Protein AF-A0A937SJT3-F1 (afdb_monomer_lite)

Radius of gyration: 29.85 Å; chains: 1; bounding box: 58×47×77 Å

pLDDT: mean 70.77, std 23.29, range [28.06, 95.5]

Foldseek 3Di:
DDDDDDDDDDDDDDDDDDDDDDDDDDDDDDDDVVVVVVVVVPDDQDPLVVADADEPEEFQWEQEPVRFIAHPNHTDPDVVVSVVQVSQWDQDPVRFIWRGDNHYTYTYHYPDDD

Structure (mmCIF, N/CA/C/O backbone):
data_AF-A0A937SJT3-F1
#
_entry.id   AF-A0A937SJT3-F1
#
loop_
_atom_site.group_PDB
_atom_site.id
_atom_site.type_symbol
_atom_site.label_atom_id
_atom_site.label_alt_id
_atom_site.label_comp_id
_atom_site.label_asym_id
_atom_site.label_entity_id
_atom_site.label_seq_id
_atom_site.pdbx_PDB_ins_code
_atom_site.Cartn_x
_atom_site.Cartn_y
_atom_site.Cartn_z
_atom_site.occupancy
_atom_site.B_iso_or_equiv
_atom_site.auth_seq_id
_atom_site.auth_comp_id
_atom_site.auth_asym_id
_atom_site.auth_atom_id
_atom_site.pdbx_PDB_model_num
ATOM 1 N N . MET A 1 1 ? -39.868 -31.913 -38.202 1.00 31.61 1 MET A N 1
ATOM 2 C CA . MET A 1 1 ? -39.825 -32.931 -39.278 1.00 31.61 1 MET A CA 1
ATOM 3 C C . MET A 1 1 ? -39.314 -32.218 -40.525 1.00 31.61 1 MET A C 1
ATOM 5 O O . MET A 1 1 ? -39.806 -31.135 -40.764 1.00 31.61 1 MET A O 1
ATOM 9 N N . LEU A 1 2 ? -38.369 -32.660 -41.347 1.00 37.50 2 LEU A N 1
ATOM 10 C CA . LEU A 1 2 ? -37.522 -33.840 -41.409 1.00 37.50 2 LEU A CA 1
ATOM 11 C C . LEU A 1 2 ? -36.620 -33.634 -42.660 1.00 37.50 2 LEU A C 1
ATOM 13 O O . LEU A 1 2 ? -37.109 -33.159 -43.677 1.00 37.50 2 LEU A O 1
ATOM 17 N N . PHE A 1 3 ? -35.357 -34.050 -42.564 1.00 28.06 3 PHE A N 1
ATOM 18 C CA . PHE A 1 3 ? -34.427 -34.446 -43.638 1.00 28.06 3 PHE A CA 1
ATOM 19 C C . PHE A 1 3 ? -33.655 -33.449 -44.530 1.00 28.06 3 PHE A C 1
ATOM 21 O O . PHE A 1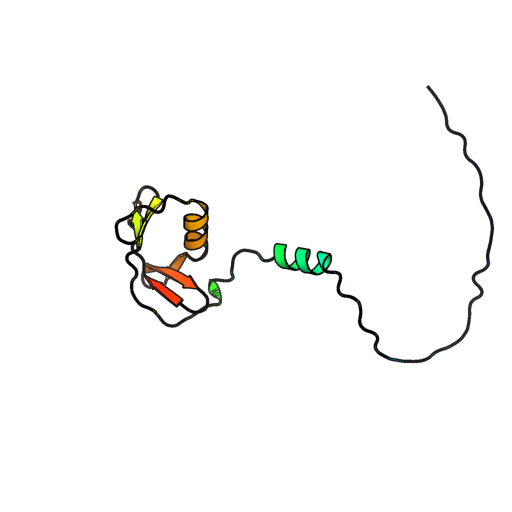 3 ? -34.123 -32.430 -45.018 1.00 28.06 3 PHE A O 1
ATOM 28 N N . GLN A 1 4 ? -32.398 -33.875 -44.709 1.00 39.00 4 GLN A N 1
ATOM 29 C CA . GLN A 1 4 ? -31.257 -33.349 -45.451 1.00 39.00 4 GLN A CA 1
ATOM 30 C C . GLN A 1 4 ? -31.407 -33.468 -46.974 1.00 39.00 4 GLN A C 1
ATOM 32 O O . GLN A 1 4 ? -32.026 -34.414 -47.453 1.00 39.00 4 GLN A O 1
ATOM 37 N N . ILE A 1 5 ? -30.655 -32.645 -47.719 1.00 41.03 5 ILE A N 1
ATOM 38 C CA . ILE A 1 5 ? -30.156 -32.997 -49.058 1.00 41.03 5 ILE A CA 1
ATOM 39 C C . ILE A 1 5 ? -28.660 -32.655 -49.145 1.00 41.03 5 ILE A C 1
ATOM 41 O O . ILE A 1 5 ? -28.241 -31.520 -48.930 1.00 41.03 5 ILE A O 1
ATOM 45 N N . ARG A 1 6 ? -27.860 -33.683 -49.448 1.00 36.09 6 ARG A N 1
ATOM 46 C CA . ARG A 1 6 ? -26.453 -33.615 -49.862 1.00 36.09 6 ARG A CA 1
ATOM 47 C C . ARG A 1 6 ? -26.371 -33.310 -51.359 1.00 36.09 6 ARG A C 1
ATOM 49 O O . ARG A 1 6 ? -27.177 -33.846 -52.111 1.00 36.09 6 ARG A O 1
ATOM 56 N N . SER A 1 7 ? -25.324 -32.592 -51.775 1.00 30.23 7 SER A N 1
ATOM 57 C CA . SER A 1 7 ? -24.434 -32.905 -52.917 1.00 30.23 7 SER A CA 1
ATOM 58 C C . SER A 1 7 ? -23.946 -31.619 -53.591 1.00 30.23 7 SER A C 1
ATOM 60 O O . SER A 1 7 ? -24.760 -30.852 -54.090 1.00 30.23 7 SER A O 1
ATOM 62 N N . ARG A 1 8 ? -22.626 -31.398 -53.641 1.00 35.12 8 ARG A N 1
ATOM 63 C CA . ARG A 1 8 ? -21.857 -31.481 -54.896 1.00 35.12 8 ARG A CA 1
ATOM 64 C C . ARG A 1 8 ? -20.377 -31.190 -54.639 1.00 35.12 8 ARG A C 1
ATOM 66 O O . ARG A 1 8 ? -19.985 -30.106 -54.227 1.00 35.12 8 ARG A O 1
ATOM 73 N N . VAL A 1 9 ? -19.590 -32.223 -54.906 1.00 33.09 9 VAL A N 1
ATOM 74 C CA . VAL A 1 9 ? -18.143 -32.226 -55.116 1.00 33.09 9 VAL A CA 1
ATOM 75 C C . VAL A 1 9 ? -17.806 -31.375 -56.347 1.00 33.09 9 VAL A C 1
ATOM 77 O O . VAL A 1 9 ? -18.459 -31.522 -57.381 1.00 33.09 9 VAL A O 1
ATOM 80 N N . ILE A 1 10 ? -16.765 -30.547 -56.248 1.00 34.12 10 ILE A N 1
ATOM 81 C CA . ILE A 1 10 ? -15.998 -30.041 -57.392 1.00 34.12 10 ILE A CA 1
ATOM 82 C C . ILE A 1 10 ? -14.546 -30.506 -57.195 1.00 34.12 10 ILE A C 1
ATOM 84 O O . ILE A 1 10 ? -13.806 -29.967 -56.378 1.00 34.12 10 ILE A O 1
ATOM 88 N N . SER A 1 11 ? -14.220 -31.590 -57.905 1.00 30.02 11 SER A N 1
ATOM 89 C CA . SER A 1 11 ? -12.934 -31.923 -58.540 1.00 30.02 11 SER A CA 1
ATOM 90 C C . SER A 1 11 ? -12.234 -30.679 -59.104 1.00 30.02 11 SER A C 1
ATOM 92 O O . SER A 1 11 ? -12.913 -29.784 -59.583 1.00 30.02 11 SER A O 1
ATOM 94 N N . ASP A 1 12 ? -10.923 -30.532 -59.222 1.00 35.44 12 ASP A N 1
ATOM 95 C CA . ASP A 1 12 ? -9.736 -31.371 -59.052 1.00 35.44 12 ASP A CA 1
ATOM 96 C C . ASP A 1 12 ? -8.594 -30.416 -59.455 1.00 35.44 12 ASP A C 1
ATOM 98 O O . ASP A 1 12 ? -8.741 -29.711 -60.456 1.00 35.44 12 ASP A O 1
ATOM 102 N N . ASN A 1 13 ? -7.505 -30.315 -58.693 1.00 29.88 13 ASN A N 1
ATOM 103 C CA . ASN A 1 13 ? -6.241 -29.887 -59.294 1.00 29.88 13 ASN A CA 1
ATOM 104 C C . ASN A 1 13 ? -5.053 -30.355 -58.447 1.00 29.88 13 ASN A C 1
ATOM 106 O O . ASN A 1 13 ? -4.540 -29.641 -57.588 1.00 29.88 13 ASN A O 1
ATOM 110 N N . ARG A 1 14 ? -4.693 -31.623 -58.674 1.00 36.66 14 ARG A N 1
ATOM 111 C CA . ARG A 1 14 ? -3.323 -32.090 -58.941 1.00 36.66 14 ARG A CA 1
ATOM 112 C C . ARG A 1 14 ? -2.204 -31.305 -58.227 1.00 36.66 14 ARG A C 1
ATOM 114 O O . ARG A 1 14 ? -1.717 -30.292 -58.719 1.00 36.66 14 ARG A O 1
ATOM 121 N N . VAL A 1 15 ? -1.761 -31.837 -57.087 1.00 38.19 15 VAL A N 1
ATOM 122 C CA . VAL A 1 15 ? -0.468 -31.495 -56.479 1.00 38.19 15 VAL A CA 1
ATOM 123 C C . VAL A 1 15 ? 0.592 -32.349 -57.167 1.00 38.19 15 VAL A C 1
ATOM 125 O O . VAL A 1 15 ? 0.790 -33.505 -56.795 1.00 38.19 15 VAL A O 1
ATOM 128 N N . ASP A 1 16 ? 1.238 -31.787 -58.186 1.00 39.00 16 ASP A N 1
ATOM 129 C CA . ASP A 1 16 ? 2.501 -32.323 -58.677 1.00 39.00 16 ASP A CA 1
ATOM 130 C C . ASP A 1 16 ? 3.621 -31.892 -57.732 1.00 39.00 16 ASP A C 1
ATOM 132 O O . ASP A 1 16 ? 3.762 -30.737 -57.325 1.00 39.00 16 ASP A O 1
ATOM 136 N N . LYS A 1 17 ? 4.354 -32.915 -57.327 1.00 40.31 17 LYS A N 1
ATOM 137 C CA . LYS A 1 17 ? 5.488 -32.901 -56.428 1.00 40.31 17 LYS A CA 1
ATOM 138 C C . LYS A 1 17 ? 6.748 -32.568 -57.234 1.00 40.31 17 LYS A C 1
ATOM 140 O O . LYS A 1 17 ? 6.795 -32.801 -58.436 1.00 40.31 17 LYS A O 1
ATOM 145 N N . ASP A 1 18 ? 7.767 -32.145 -56.494 1.00 33.78 18 ASP A N 1
ATOM 146 C CA . ASP A 1 18 ? 9.182 -32.063 -56.871 1.00 33.78 18 ASP A CA 1
ATOM 147 C C . ASP A 1 18 ? 9.639 -30.718 -57.474 1.00 33.78 18 ASP A C 1
ATOM 149 O O . ASP A 1 18 ? 9.307 -30.361 -58.598 1.00 33.78 18 ASP A O 1
ATOM 153 N N . ILE A 1 19 ? 10.481 -29.986 -56.728 1.00 37.28 19 ILE A N 1
ATOM 154 C CA . ILE A 1 19 ? 11.929 -29.828 -56.996 1.00 37.28 19 ILE A CA 1
ATOM 155 C C . ILE A 1 19 ? 12.539 -28.776 -56.035 1.00 37.28 19 ILE A C 1
ATOM 157 O O . ILE A 1 19 ? 12.052 -27.659 -55.926 1.00 37.28 19 ILE A O 1
ATOM 161 N N . ALA A 1 20 ? 13.620 -29.205 -55.369 1.00 33.72 20 ALA A N 1
ATOM 162 C CA . ALA A 1 20 ? 14.791 -28.477 -54.847 1.00 33.72 20 ALA A CA 1
ATOM 163 C C . ALA A 1 20 ? 14.643 -27.219 -53.954 1.00 33.72 20 ALA A C 1
ATOM 165 O O . ALA A 1 20 ? 14.208 -26.165 -54.388 1.00 33.72 20 ALA A O 1
ATOM 166 N N . GLY A 1 21 ? 15.163 -27.343 -52.724 1.00 29.73 21 GLY A N 1
ATOM 167 C CA . GLY A 1 21 ? 16.410 -26.689 -52.285 1.00 29.73 21 GLY A CA 1
ATOM 168 C C . GLY A 1 21 ? 16.539 -25.156 -52.276 1.00 29.73 21 GLY A C 1
ATOM 169 O O . GLY A 1 21 ? 16.404 -24.504 -53.302 1.00 29.73 21 GLY A O 1
ATOM 170 N N . GLU A 1 22 ? 17.009 -24.669 -51.120 1.00 29.92 22 GLU A N 1
ATOM 171 C CA . GLU A 1 22 ? 17.968 -23.560 -50.921 1.00 29.92 22 GLU A CA 1
ATOM 172 C C . GLU A 1 22 ? 17.468 -22.317 -50.145 1.00 29.92 22 GLU A C 1
ATOM 174 O O . GLU A 1 22 ? 16.647 -21.530 -50.596 1.00 29.92 22 GLU A O 1
ATOM 179 N N . ALA A 1 23 ? 18.030 -22.212 -48.936 1.00 33.72 23 ALA A N 1
ATOM 180 C CA . ALA A 1 23 ? 18.511 -21.053 -48.178 1.00 33.72 23 ALA A CA 1
ATOM 181 C C . ALA A 1 23 ? 17.813 -19.667 -48.193 1.00 33.72 23 ALA A C 1
ATOM 183 O O . ALA A 1 23 ? 17.704 -18.984 -49.201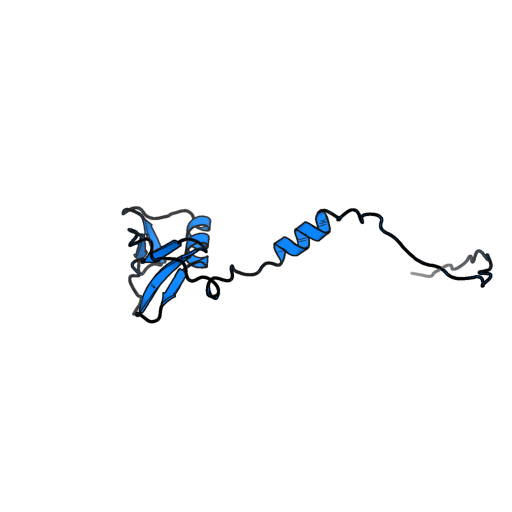 1.00 33.72 23 ALA A O 1
ATOM 184 N N . ALA A 1 24 ? 17.636 -19.198 -46.950 1.00 35.41 24 ALA A N 1
ATOM 185 C CA . ALA A 1 24 ? 18.007 -17.878 -46.425 1.00 35.41 24 ALA A CA 1
ATOM 186 C C . ALA A 1 24 ? 17.094 -16.645 -46.613 1.00 35.41 24 ALA A C 1
ATOM 188 O O . ALA A 1 24 ? 16.720 -16.231 -47.701 1.00 35.41 24 ALA A O 1
ATOM 189 N N . ASP A 1 25 ? 16.948 -15.987 -45.460 1.00 34.53 25 ASP A N 1
ATOM 190 C CA . ASP A 1 25 ? 17.005 -14.542 -45.236 1.00 34.53 25 ASP A CA 1
ATOM 191 C C . ASP A 1 25 ? 15.696 -13.753 -45.021 1.00 34.53 25 ASP A C 1
ATOM 193 O O . ASP A 1 25 ? 14.637 -13.955 -45.605 1.00 34.53 25 ASP A O 1
ATOM 197 N N . SER A 1 26 ? 15.852 -12.881 -44.036 1.00 46.72 26 SER A N 1
ATOM 198 C CA . SER A 1 26 ? 14.999 -11.948 -43.329 1.00 46.72 26 SER A CA 1
ATOM 199 C C . SER A 1 26 ? 13.943 -11.169 -44.128 1.00 46.72 26 SER A C 1
ATOM 201 O O . SER A 1 26 ? 14.221 -10.439 -45.072 1.00 46.72 26 SER A O 1
ATOM 203 N N . ALA A 1 27 ? 12.713 -11.185 -43.602 1.00 40.38 27 ALA A N 1
ATOM 204 C CA . ALA A 1 27 ? 11.741 -10.109 -43.784 1.00 40.38 27 ALA A CA 1
ATOM 205 C C . ALA A 1 27 ? 10.839 -10.021 -42.541 1.00 40.38 27 ALA A C 1
ATOM 207 O O . ALA A 1 27 ? 10.243 -11.010 -42.106 1.00 40.38 27 ALA A O 1
ATOM 208 N N . GLY A 1 28 ? 10.798 -8.838 -41.924 1.00 45.22 28 GLY A N 1
ATOM 209 C CA . GLY A 1 28 ? 10.139 -8.570 -40.648 1.00 45.22 28 GLY A CA 1
ATOM 210 C C . GLY A 1 28 ? 8.668 -8.988 -40.620 1.00 45.22 28 GLY A C 1
ATOM 211 O O . GLY A 1 28 ? 7.841 -8.479 -41.374 1.00 45.22 28 GLY A O 1
ATOM 212 N N . ARG A 1 29 ? 8.329 -9.890 -39.694 1.00 59.69 29 ARG A N 1
ATOM 213 C CA . ARG A 1 29 ? 6.938 -10.195 -39.347 1.00 59.69 29 ARG A CA 1
ATOM 214 C C . ARG A 1 29 ? 6.315 -8.947 -38.726 1.00 59.69 29 ARG A C 1
ATOM 216 O O . ARG A 1 29 ? 6.797 -8.474 -37.699 1.00 59.69 29 ARG A O 1
ATOM 223 N N . ALA A 1 30 ? 5.230 -8.451 -39.317 1.00 59.62 30 ALA A N 1
ATOM 224 C CA . ALA A 1 30 ? 4.354 -7.501 -38.647 1.00 59.62 30 ALA A CA 1
ATOM 225 C C . ALA A 1 30 ? 3.904 -8.127 -37.320 1.00 59.62 30 ALA A C 1
ATOM 227 O O . ALA A 1 30 ? 3.254 -9.175 -37.301 1.00 59.62 30 ALA A O 1
ATOM 228 N N . VAL A 1 31 ? 4.322 -7.528 -36.208 1.00 69.81 31 VAL A N 1
ATOM 229 C CA . VAL A 1 31 ? 3.848 -7.920 -34.884 1.00 69.81 31 VAL A CA 1
ATOM 230 C C . VAL A 1 31 ? 2.389 -7.498 -34.777 1.00 69.81 31 VAL A C 1
ATOM 232 O O . VAL A 1 31 ? 2.081 -6.314 -34.879 1.00 69.81 31 VAL A O 1
ATOM 235 N N . ASP A 1 32 ? 1.484 -8.463 -34.621 1.00 80.94 32 ASP A N 1
ATOM 236 C CA . ASP A 1 32 ? 0.070 -8.180 -34.389 1.00 80.94 32 ASP A CA 1
ATOM 237 C C . ASP A 1 32 ? -0.082 -7.472 -33.026 1.00 80.94 32 ASP A C 1
ATOM 239 O O . ASP A 1 32 ? 0.228 -8.068 -31.983 1.00 80.94 32 ASP A O 1
ATOM 243 N N . PRO A 1 33 ? -0.553 -6.208 -32.996 1.00 71.81 33 PRO A N 1
ATOM 244 C CA . PRO A 1 33 ? -0.721 -5.459 -31.754 1.00 71.81 33 PRO A CA 1
ATOM 245 C C . PRO A 1 33 ? -1.674 -6.138 -30.760 1.00 71.81 33 PRO A C 1
ATOM 247 O O . PRO A 1 33 ? -1.520 -5.975 -29.547 1.00 71.81 33 PRO A O 1
ATOM 250 N N . PHE A 1 34 ? -2.641 -6.928 -31.241 1.00 74.94 34 PHE A N 1
ATOM 251 C CA . PHE A 1 34 ? -3.589 -7.637 -30.380 1.00 74.94 34 PHE A CA 1
ATOM 252 C C . PHE A 1 34 ? -2.961 -8.844 -29.671 1.00 74.94 34 PHE A C 1
ATOM 254 O O . PHE A 1 34 ? -3.316 -9.134 -28.524 1.00 74.94 34 PHE A O 1
ATOM 261 N N . GLU A 1 35 ? -1.987 -9.505 -30.295 1.00 76.25 35 GLU A N 1
ATOM 262 C CA . GLU A 1 35 ? -1.176 -10.563 -29.672 1.00 76.25 35 GLU A CA 1
ATOM 263 C C . GLU A 1 35 ? -0.337 -9.991 -28.518 1.00 76.25 35 GLU A C 1
ATOM 265 O O . GLU A 1 35 ? -0.326 -10.520 -27.401 1.00 76.25 35 GLU A O 1
ATOM 270 N N . LEU A 1 36 ? 0.270 -8.821 -28.742 1.00 73.44 36 LEU A N 1
ATOM 271 C CA . LEU A 1 36 ? 1.053 -8.122 -27.724 1.00 73.44 36 LEU A CA 1
ATOM 272 C C . LEU A 1 36 ? 0.201 -7.758 -26.495 1.00 73.44 36 LEU A C 1
ATOM 274 O O . LEU A 1 36 ? 0.621 -7.954 -25.352 1.00 73.44 36 LEU A O 1
ATOM 278 N N . LEU A 1 37 ? -1.028 -7.281 -26.723 1.00 72.44 37 LEU A N 1
ATOM 279 C CA . LEU A 1 37 ? -1.974 -6.932 -25.659 1.00 72.44 37 LEU A CA 1
ATOM 280 C C . LEU A 1 37 ? -2.398 -8.147 -24.822 1.00 72.44 37 LEU A C 1
ATOM 282 O O . LEU A 1 37 ? -2.551 -8.024 -23.602 1.00 72.44 37 LEU A O 1
ATOM 286 N N . ARG A 1 38 ? -2.554 -9.328 -25.435 1.00 69.94 38 ARG A N 1
ATOM 287 C CA . ARG A 1 38 ? -2.857 -10.571 -24.702 1.00 69.94 38 ARG A CA 1
ATOM 288 C C . AR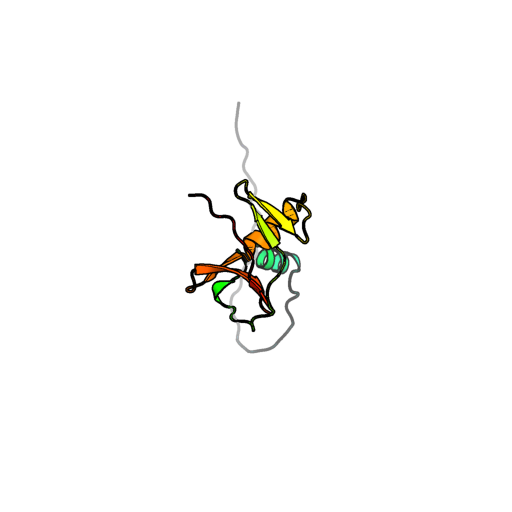G A 1 38 ? -1.718 -10.973 -23.767 1.00 69.94 38 ARG A C 1
ATOM 290 O O . ARG A 1 38 ? -1.994 -11.334 -22.626 1.00 69.94 38 ARG A O 1
ATOM 297 N N . LYS A 1 39 ? -0.462 -10.821 -24.198 1.00 62.00 39 LYS A N 1
ATOM 298 C CA . LYS A 1 39 ? 0.732 -11.085 -23.372 1.00 62.00 39 LYS A CA 1
ATOM 299 C C . LYS A 1 39 ? 0.905 -10.130 -22.188 1.00 62.00 39 LYS A C 1
ATOM 301 O O . LYS A 1 39 ? 1.485 -10.511 -21.174 1.00 62.00 39 LYS A O 1
ATOM 306 N N . ILE A 1 40 ? 0.424 -8.890 -22.293 1.00 64.25 40 ILE A N 1
ATOM 307 C CA . ILE A 1 40 ? 0.477 -7.925 -21.182 1.00 64.25 40 ILE A CA 1
ATOM 308 C C . ILE A 1 40 ? -0.598 -8.248 -20.137 1.00 64.25 40 ILE A C 1
ATOM 310 O O . ILE A 1 40 ? -0.320 -8.198 -18.940 1.00 64.25 40 ILE A O 1
ATOM 314 N N . LYS A 1 41 ? -1.802 -8.649 -20.572 1.00 59.12 41 LYS A N 1
ATOM 315 C CA . LYS A 1 41 ? -2.909 -9.018 -19.670 1.00 59.12 41 LYS A CA 1
ATOM 316 C C . LYS A 1 41 ? -2.658 -10.290 -18.850 1.00 59.12 41 LYS A C 1
ATOM 318 O O . LYS A 1 41 ? -3.358 -10.504 -17.868 1.00 59.12 41 LYS A O 1
ATOM 323 N N . SER A 1 42 ? -1.682 -11.114 -19.230 1.00 53.75 42 SER A N 1
ATOM 324 C CA . SER A 1 42 ? -1.286 -12.324 -18.496 1.00 53.75 42 SER A CA 1
ATOM 325 C C . SER A 1 42 ? -0.180 -12.098 -17.460 1.00 53.75 42 SER A C 1
ATOM 327 O O . SER A 1 42 ? 0.307 -13.067 -16.880 1.00 53.75 42 SER A O 1
ATOM 329 N N . ARG A 1 43 ? 0.251 -10.852 -17.213 1.00 57.78 43 ARG A N 1
ATOM 330 C CA . ARG A 1 43 ? 1.154 -10.567 -16.093 1.00 57.78 43 ARG A CA 1
ATOM 331 C C . ARG A 1 43 ? 0.345 -10.650 -14.800 1.00 57.78 43 ARG A C 1
ATOM 333 O O . ARG A 1 43 ? -0.510 -9.806 -14.551 1.00 57.78 43 ARG A O 1
ATOM 340 N N . GLY A 1 44 ? 0.583 -11.713 -14.033 1.00 63.72 44 GLY A N 1
ATOM 341 C CA . GLY A 1 44 ? 0.074 -11.873 -12.672 1.00 63.72 44 GLY A CA 1
ATOM 342 C C . GLY A 1 44 ? 0.526 -10.735 -11.743 1.00 63.72 44 GLY A C 1
ATOM 343 O O . GLY A 1 44 ? 1.143 -9.772 -12.209 1.00 63.72 44 GLY A O 1
ATOM 344 N N . PRO A 1 45 ? 0.215 -10.815 -10.436 1.00 60.81 45 PRO A N 1
ATOM 345 C CA . PRO A 1 45 ? 0.626 -9.796 -9.471 1.00 60.81 45 PRO A CA 1
ATOM 346 C C . PRO A 1 45 ? 2.119 -9.474 -9.609 1.00 60.81 45 PRO A C 1
ATOM 348 O O . PRO A 1 45 ? 2.921 -10.350 -9.946 1.00 60.81 45 PRO A O 1
ATOM 351 N N . ALA A 1 46 ? 2.467 -8.200 -9.402 1.00 62.91 46 ALA A N 1
ATOM 352 C CA . ALA A 1 46 ? 3.839 -7.728 -9.535 1.00 62.91 46 ALA A CA 1
ATOM 353 C C . ALA A 1 46 ? 4.788 -8.626 -8.716 1.00 62.91 46 ALA A C 1
ATOM 355 O O . ALA A 1 46 ? 4.427 -9.031 -7.608 1.00 62.91 46 ALA A O 1
ATOM 356 N N . PRO A 1 47 ? 5.977 -8.975 -9.239 1.00 71.56 47 PRO A N 1
ATOM 357 C CA . PRO A 1 47 ? 6.886 -9.900 -8.576 1.00 71.56 47 PRO A CA 1
ATOM 358 C C . PRO A 1 47 ? 7.649 -9.188 -7.451 1.00 71.56 47 PRO A C 1
ATOM 360 O O . PRO A 1 47 ? 8.863 -9.024 -7.504 1.00 71.56 47 PRO A O 1
ATOM 363 N N . VAL A 1 48 ? 6.916 -8.762 -6.424 1.00 63.81 48 VAL A N 1
ATOM 364 C CA . VAL A 1 48 ? 7.404 -7.977 -5.279 1.00 63.81 48 VAL A CA 1
ATOM 365 C C . VAL A 1 48 ? 8.525 -8.671 -4.493 1.00 63.81 48 VAL A C 1
ATOM 367 O O . VAL A 1 48 ? 9.305 -8.010 -3.823 1.00 63.81 48 VAL A O 1
ATOM 370 N N . HIS A 1 49 ? 8.652 -9.997 -4.604 1.00 65.25 49 HIS A N 1
ATOM 371 C CA . HIS A 1 49 ? 9.714 -10.794 -3.979 1.00 65.25 49 HIS A CA 1
ATOM 372 C C . HIS A 1 49 ? 11.069 -10.714 -4.706 1.00 65.25 49 HIS A C 1
ATOM 374 O O . HIS A 1 49 ? 12.056 -11.223 -4.188 1.00 65.25 49 HIS A O 1
ATOM 380 N N . LEU A 1 50 ? 11.128 -10.115 -5.902 1.00 70.50 50 LEU A N 1
ATOM 381 C CA . LEU A 1 50 ? 12.365 -9.954 -6.678 1.00 70.50 50 LEU A CA 1
ATOM 382 C C . LEU A 1 50 ? 13.046 -8.595 -6.455 1.00 70.50 50 LEU A C 1
ATOM 384 O O . LEU A 1 50 ? 14.059 -8.318 -7.095 1.00 70.50 50 LEU A O 1
ATOM 388 N N . TRP A 1 51 ? 12.479 -7.725 -5.617 1.00 74.06 51 TRP A N 1
ATOM 389 C CA . TRP A 1 51 ? 12.963 -6.359 -5.422 1.00 74.06 51 TRP A CA 1
ATOM 390 C C . TRP A 1 51 ? 13.559 -6.183 -4.027 1.00 74.06 51 TRP A C 1
ATOM 392 O O . TRP A 1 51 ? 12.916 -6.517 -3.034 1.00 74.06 51 TRP A O 1
ATOM 402 N N . ASP A 1 52 ? 14.767 -5.621 -3.982 1.00 59.97 52 ASP A N 1
ATOM 403 C CA . ASP A 1 52 ? 15.465 -5.211 -2.759 1.00 59.97 52 ASP A CA 1
ATOM 404 C C . ASP A 1 52 ? 16.024 -3.779 -2.927 1.00 59.97 52 ASP A C 1
ATOM 406 O O . ASP A 1 52 ? 17.224 -3.581 -3.133 1.00 59.97 52 ASP A O 1
ATOM 410 N N . PRO A 1 53 ? 15.145 -2.762 -3.008 1.00 71.31 53 PRO A N 1
ATOM 411 C CA . PRO A 1 53 ? 15.542 -1.366 -3.183 1.00 71.31 53 PRO A CA 1
ATOM 412 C C . PRO A 1 53 ? 16.079 -0.755 -1.873 1.00 71.31 53 PRO A C 1
ATOM 414 O O . PRO A 1 53 ? 15.797 -1.263 -0.784 1.00 71.31 53 PRO A O 1
ATOM 417 N N . PRO A 1 54 ? 16.795 0.385 -1.941 1.00 74.25 54 PRO A N 1
ATOM 418 C CA . PRO A 1 54 ? 17.203 1.107 -0.740 1.00 74.25 54 PRO A CA 1
ATOM 419 C C . PRO A 1 54 ? 15.987 1.571 0.082 1.00 74.25 54 PRO A C 1
ATOM 421 O O . PRO A 1 54 ? 14.956 1.975 -0.462 1.00 74.25 54 PRO A O 1
ATOM 424 N N . PHE A 1 55 ? 16.124 1.541 1.411 1.00 70.94 55 PHE A N 1
ATOM 425 C CA . PHE A 1 55 ? 15.123 2.084 2.329 1.00 70.94 55 PHE A CA 1
ATOM 426 C C . PHE A 1 55 ? 15.006 3.601 2.144 1.00 70.94 55 PHE A C 1
ATOM 428 O O . PHE A 1 55 ? 15.984 4.331 2.309 1.00 70.94 55 PHE A O 1
ATOM 435 N N . CYS A 1 56 ? 13.801 4.064 1.812 1.00 71.62 56 CYS A N 1
ATOM 436 C CA . CYS A 1 56 ? 13.523 5.471 1.521 1.00 71.62 56 CYS A CA 1
ATOM 437 C C . CYS A 1 56 ? 12.982 6.250 2.729 1.00 71.62 56 CYS A C 1
ATOM 439 O O . CYS A 1 56 ? 12.802 7.462 2.629 1.00 71.62 56 CYS A O 1
ATOM 441 N N . GLY A 1 57 ? 12.751 5.581 3.863 1.00 79.69 57 GLY A N 1
ATOM 442 C CA . GLY A 1 57 ? 12.251 6.196 5.090 1.00 79.69 57 GLY A CA 1
ATOM 443 C C . GLY A 1 57 ? 10.877 5.689 5.526 1.00 79.69 57 GLY A C 1
ATOM 444 O O . GLY A 1 57 ? 10.342 4.705 5.007 1.00 79.69 57 GLY A O 1
ATOM 445 N N . ASP A 1 58 ? 10.323 6.384 6.514 1.00 80.81 58 ASP A N 1
ATOM 446 C CA . ASP A 1 58 ? 8.983 6.160 7.051 1.00 80.81 58 ASP A CA 1
ATOM 447 C C . ASP A 1 58 ? 7.962 7.049 6.328 1.00 80.81 58 ASP A C 1
ATOM 449 O O . ASP A 1 58 ? 8.236 8.221 6.063 1.00 80.81 58 ASP A O 1
ATOM 453 N N . MET A 1 59 ? 6.772 6.516 6.047 1.00 84.75 59 MET A N 1
ATOM 454 C CA . MET A 1 59 ? 5.635 7.295 5.543 1.00 84.75 59 MET A CA 1
ATOM 455 C C . MET A 1 59 ? 4.521 7.332 6.583 1.00 84.75 59 MET A C 1
ATOM 457 O O . MET A 1 59 ? 4.259 6.330 7.250 1.00 84.75 59 MET A O 1
ATOM 461 N N . ASP A 1 60 ? 3.838 8.476 6.692 1.00 89.75 60 ASP A N 1
ATOM 462 C CA . ASP A 1 60 ? 2.646 8.637 7.532 1.00 89.75 60 ASP A CA 1
ATOM 463 C C . ASP A 1 60 ? 1.443 7.932 6.892 1.00 89.75 60 ASP A C 1
ATOM 465 O O . ASP A 1 60 ? 0.520 8.548 6.356 1.00 89.75 60 ASP A O 1
ATOM 469 N N . MET A 1 61 ? 1.519 6.605 6.881 1.00 92.75 61 MET A N 1
ATOM 470 C CA . MET A 1 61 ? 0.496 5.692 6.406 1.00 92.75 61 MET A CA 1
ATOM 471 C C . MET A 1 61 ? 0.172 4.705 7.522 1.00 92.75 61 MET A C 1
ATOM 473 O O . MET A 1 61 ? 1.057 4.016 8.037 1.00 92.75 61 MET A O 1
ATOM 477 N N . VAL A 1 62 ? -1.112 4.611 7.857 1.00 94.81 62 VAL A N 1
ATOM 478 C CA . VAL A 1 62 ? -1.627 3.705 8.881 1.00 94.81 62 VAL A CA 1
ATOM 479 C C . VAL A 1 62 ? -2.729 2.841 8.289 1.00 94.81 62 VAL A C 1
ATOM 481 O O . VAL A 1 62 ? -3.704 3.356 7.739 1.00 94.81 62 VAL A O 1
ATOM 484 N N . ILE A 1 63 ? -2.604 1.526 8.445 1.00 93.81 63 ILE A N 1
ATOM 485 C CA . ILE A 1 63 ? -3.722 0.600 8.257 1.00 93.81 63 ILE A CA 1
ATOM 486 C C . ILE A 1 63 ? -4.384 0.421 9.622 1.00 93.81 63 ILE A C 1
ATOM 488 O O . ILE A 1 63 ? -3.804 -0.177 10.528 1.00 93.81 63 ILE A O 1
ATOM 492 N N . ALA A 1 64 ? -5.571 1.000 9.792 1.00 93.19 64 ALA A N 1
ATOM 493 C CA . ALA A 1 64 ? -6.357 0.869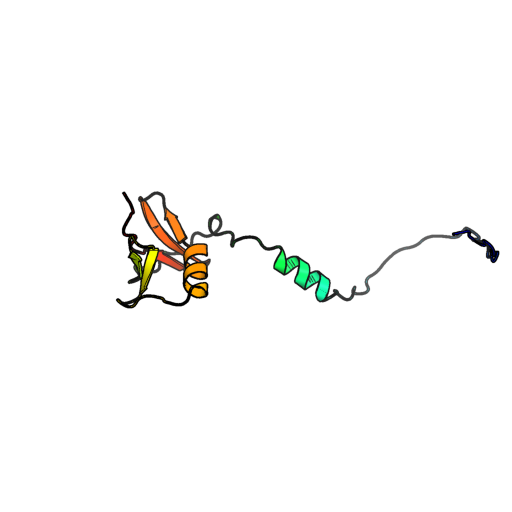 11.011 1.00 93.19 64 ALA A CA 1
ATOM 494 C C . ALA A 1 64 ? -6.977 -0.536 11.127 1.00 93.19 64 ALA A C 1
ATOM 496 O O . ALA A 1 64 ? -7.126 -1.253 10.136 1.00 93.19 64 ALA A O 1
ATOM 497 N N 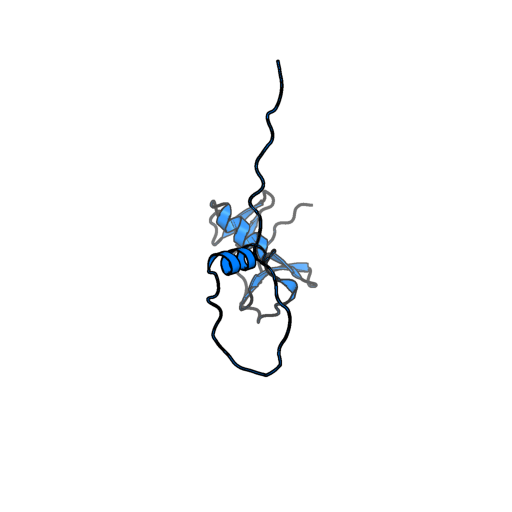. ARG A 1 65 ? -7.392 -0.915 12.342 1.00 90.12 65 ARG A N 1
ATOM 498 C CA . ARG A 1 65 ? -7.969 -2.245 12.639 1.00 90.12 65 ARG A CA 1
ATOM 499 C C . ARG A 1 65 ? -9.222 -2.595 11.839 1.00 90.12 65 ARG A C 1
ATOM 501 O O . ARG A 1 65 ? -9.517 -3.765 11.634 1.00 90.12 65 ARG A O 1
ATOM 508 N N . ASP A 1 66 ? -9.978 -1.590 11.415 1.00 89.69 66 ASP A N 1
ATOM 509 C CA . ASP A 1 66 ? -11.169 -1.747 10.576 1.00 89.69 66 ASP A CA 1
ATOM 510 C C . ASP A 1 66 ? -10.830 -1.921 9.080 1.00 89.69 66 ASP A C 1
ATOM 512 O O . ASP A 1 66 ? -11.728 -2.066 8.251 1.00 89.69 66 ASP A O 1
ATOM 516 N N . GLY A 1 67 ? -9.540 -1.905 8.729 1.00 89.88 67 GLY A N 1
ATOM 517 C CA . GLY A 1 67 ? -9.041 -1.944 7.360 1.00 89.88 67 GLY A CA 1
ATOM 518 C C . GLY A 1 67 ? -9.028 -0.580 6.667 1.00 89.88 67 GLY A C 1
ATOM 519 O O . GLY A 1 67 ? -8.740 -0.521 5.468 1.00 89.88 67 GLY A O 1
ATOM 520 N N . THR A 1 68 ? -9.328 0.518 7.372 1.00 93.06 68 THR A N 1
ATOM 521 C CA . THR A 1 68 ? -9.221 1.872 6.820 1.00 93.06 68 THR A CA 1
ATOM 522 C C . THR A 1 68 ? -7.754 2.248 6.634 1.00 93.06 68 THR A C 1
ATOM 524 O O . THR A 1 68 ? -6.953 2.183 7.563 1.00 93.06 68 THR A O 1
ATOM 527 N N . TRP A 1 69 ? -7.409 2.693 5.427 1.00 94.94 69 TRP A N 1
ATOM 528 C CA . TRP A 1 69 ? -6.094 3.253 5.126 1.00 94.94 69 TRP A CA 1
ATOM 529 C C . TRP A 1 69 ? -6.118 4.755 5.397 1.00 94.94 69 TRP A C 1
ATOM 531 O O . TRP A 1 69 ? -6.962 5.463 4.845 1.00 94.94 69 TRP A O 1
ATOM 541 N N . ILE A 1 70 ? -5.208 5.236 6.235 1.00 95.12 70 ILE A N 1
ATOM 542 C CA . ILE A 1 70 ? -5.059 6.643 6.612 1.00 95.12 70 ILE A CA 1
ATOM 543 C C . ILE A 1 70 ? -3.700 7.117 6.112 1.00 95.12 70 ILE A C 1
ATOM 545 O O . ILE A 1 70 ? -2.699 6.476 6.405 1.00 95.12 70 ILE A O 1
ATOM 549 N N . HIS A 1 71 ? -3.669 8.230 5.384 1.00 94.00 71 HIS A N 1
ATOM 550 C CA . HIS A 1 71 ? -2.444 8.879 4.925 1.00 94.00 71 HIS A CA 1
ATOM 551 C C . HIS A 1 71 ? -2.464 10.347 5.339 1.00 94.00 71 HIS A C 1
ATOM 553 O O . HIS A 1 71 ? -3.457 11.029 5.072 1.00 94.00 71 HIS A O 1
ATOM 559 N N . GLU A 1 72 ? -1.407 10.823 6.002 1.00 92.75 72 GLU A N 1
ATOM 560 C CA . GLU A 1 72 ? -1.308 12.205 6.512 1.00 92.75 72 GLU A CA 1
ATOM 561 C C . GLU A 1 72 ? -2.537 12.609 7.356 1.00 92.75 72 GLU A C 1
ATOM 563 O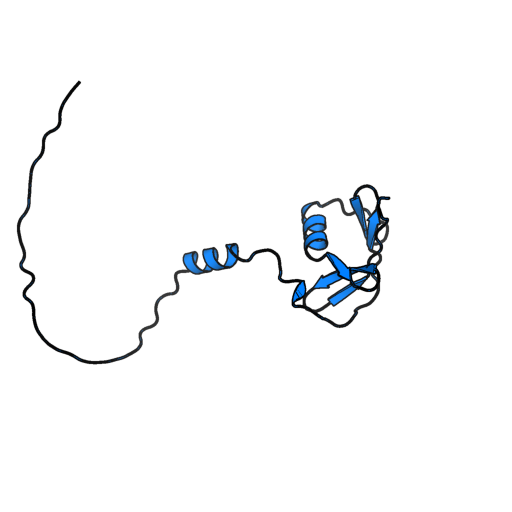 O . GLU A 1 72 ? -3.125 13.685 7.214 1.00 92.75 72 GLU A O 1
ATOM 568 N N . GLY A 1 73 ? -3.009 11.679 8.193 1.00 92.75 73 GLY A N 1
ATOM 569 C CA . GLY A 1 73 ? -4.192 11.859 9.040 1.00 92.75 73 GLY A CA 1
ATOM 570 C C . GLY A 1 73 ? -5.548 11.846 8.316 1.00 92.75 73 GLY A C 1
ATOM 571 O O . GLY A 1 73 ? -6.575 12.056 8.962 1.00 92.75 73 GLY A O 1
ATOM 572 N N . GLN A 1 74 ? -5.600 11.591 7.003 1.00 94.31 74 GLN A N 1
ATOM 573 C CA . GLN A 1 74 ? -6.844 11.542 6.225 1.00 94.31 74 GLN A CA 1
ATOM 574 C C . GLN A 1 74 ? -7.150 10.132 5.696 1.00 94.31 74 GLN A C 1
ATOM 576 O O . GLN A 1 74 ? -6.262 9.458 5.175 1.00 94.31 74 GLN A O 1
ATOM 581 N N . PRO A 1 75 ? -8.414 9.668 5.752 1.00 95.31 75 PRO A N 1
ATOM 582 C CA . PRO A 1 75 ? -8.774 8.353 5.234 1.00 95.31 75 PRO A CA 1
ATOM 583 C C . PRO A 1 75 ? -8.779 8.320 3.696 1.00 95.31 75 PRO A C 1
ATOM 585 O O . PRO A 1 75 ? -9.432 9.133 3.030 1.00 95.31 75 PRO A O 1
ATOM 588 N N . ILE A 1 76 ? -8.132 7.310 3.115 1.00 94.12 76 ILE A N 1
ATOM 589 C CA . ILE A 1 76 ? -8.153 7.032 1.678 1.00 94.12 76 ILE A CA 1
ATOM 590 C C . ILE A 1 76 ? -9.480 6.357 1.317 1.00 94.12 76 ILE A C 1
ATOM 592 O O . ILE A 1 76 ? -9.682 5.161 1.500 1.00 94.12 76 ILE A O 1
ATOM 596 N N . ARG A 1 77 ? -10.399 7.125 0.726 1.00 93.06 77 ARG A N 1
ATOM 597 C CA . ARG A 1 77 ? -11.744 6.643 0.351 1.00 93.06 77 ARG A CA 1
ATOM 598 C C . ARG A 1 77 ? -11.828 5.933 -1.000 1.00 93.06 77 ARG A C 1
ATOM 600 O O . ARG A 1 77 ? -12.901 5.471 -1.373 1.00 93.06 77 ARG A O 1
ATOM 607 N N . ARG A 1 78 ? -10.742 5.895 -1.778 1.00 95.50 78 ARG A N 1
ATOM 608 C CA . ARG A 1 78 ? -10.731 5.355 -3.149 1.00 95.50 78 ARG A CA 1
ATOM 609 C C . ARG A 1 78 ? -10.315 3.881 -3.138 1.00 95.50 78 ARG A C 1
ATOM 611 O O . ARG A 1 78 ? -9.121 3.609 -3.012 1.00 95.50 78 ARG A O 1
ATOM 618 N N . PRO A 1 79 ? -11.231 2.921 -3.376 1.00 91.38 79 PRO A N 1
ATOM 619 C CA . PRO A 1 79 ? -10.901 1.500 -3.248 1.00 91.38 79 PRO A CA 1
ATOM 620 C C . PRO A 1 79 ? -9.828 1.030 -4.236 1.00 91.38 79 PRO A C 1
ATOM 622 O O . PRO A 1 79 ? -9.041 0.149 -3.919 1.00 91.38 79 PRO A O 1
ATOM 625 N N . ALA A 1 80 ? -9.765 1.622 -5.434 1.00 94.06 80 ALA A N 1
ATOM 626 C CA . ALA A 1 80 ? -8.726 1.301 -6.414 1.00 94.06 80 ALA A CA 1
ATOM 627 C C . ALA A 1 80 ? -7.315 1.674 -5.921 1.00 94.06 80 ALA A C 1
ATOM 629 O O . ALA A 1 80 ? -6.363 0.950 -6.189 1.00 94.06 80 ALA A O 1
ATOM 630 N N . MET A 1 81 ? -7.193 2.772 -5.171 1.00 92.25 81 MET A N 1
ATOM 631 C CA . MET A 1 81 ? -5.925 3.230 -4.600 1.00 92.25 81 MET A CA 1
ATOM 632 C C . MET A 1 81 ? -5.503 2.355 -3.418 1.00 92.25 81 MET A C 1
ATOM 634 O O . MET A 1 81 ? -4.356 1.935 -3.350 1.00 92.25 81 MET A O 1
ATOM 638 N N . VAL A 1 82 ? -6.452 1.990 -2.552 1.00 92.69 82 VAL A N 1
ATOM 639 C CA . VAL A 1 82 ? -6.215 1.014 -1.476 1.00 92.69 82 VAL A CA 1
ATOM 640 C C . VAL A 1 82 ? -5.726 -0.320 -2.046 1.00 92.69 82 VAL A C 1
ATOM 642 O O . VAL A 1 82 ? -4.737 -0.868 -1.575 1.00 92.69 82 VAL A O 1
ATOM 645 N N . LYS A 1 83 ? -6.361 -0.819 -3.115 1.00 92.62 83 LYS A N 1
ATOM 646 C CA . LYS A 1 83 ? -5.934 -2.052 -3.798 1.00 92.62 83 LYS A CA 1
ATOM 647 C C . LYS A 1 83 ? -4.524 -1.956 -4.378 1.00 92.62 83 LYS A C 1
ATOM 649 O O . LYS A 1 83 ? -3.797 -2.942 -4.329 1.00 92.62 83 LYS A O 1
ATOM 654 N N . LEU A 1 84 ? -4.147 -0.800 -4.926 1.00 92.75 84 LEU A N 1
ATOM 655 C CA . LEU A 1 84 ? -2.793 -0.571 -5.427 1.00 92.75 84 LEU A CA 1
ATOM 656 C C . LEU A 1 84 ? -1.772 -0.706 -4.294 1.00 92.75 84 LEU A C 1
ATOM 658 O O . LEU A 1 84 ? -0.843 -1.496 -4.421 1.00 92.75 84 LEU A O 1
ATOM 662 N N . PHE A 1 85 ? -1.963 0.001 -3.181 1.00 92.62 85 PHE A N 1
ATOM 663 C CA . PHE A 1 85 ? -1.018 -0.074 -2.066 1.00 92.62 85 PHE A CA 1
ATOM 664 C C . PHE A 1 85 ? -0.996 -1.455 -1.407 1.00 92.62 85 PHE A C 1
ATOM 666 O O . PHE A 1 85 ? 0.075 -1.987 -1.138 1.00 92.62 85 PHE A O 1
ATOM 673 N N . ALA A 1 86 ? -2.154 -2.098 -1.252 1.00 92.56 86 ALA A N 1
ATOM 674 C CA . ALA A 1 86 ? -2.225 -3.471 -0.762 1.00 92.56 86 ALA A CA 1
ATOM 675 C C . ALA A 1 86 ? -1.465 -4.463 -1.664 1.00 92.56 86 ALA A C 1
ATOM 677 O O . ALA A 1 86 ? -0.914 -5.438 -1.166 1.00 92.56 86 ALA A O 1
ATOM 678 N N . SER A 1 87 ? -1.396 -4.217 -2.980 1.00 94.19 87 SER A N 1
ATOM 679 C CA . SER A 1 87 ? -0.674 -5.098 -3.913 1.00 94.19 87 SER A CA 1
ATOM 680 C C . SER A 1 87 ? 0.849 -5.071 -3.756 1.00 94.19 87 SER A C 1
ATOM 682 O O . SER A 1 87 ? 1.522 -5.966 -4.262 1.00 94.19 87 SER A O 1
ATOM 684 N N . VAL A 1 88 ? 1.378 -4.060 -3.063 1.00 92.94 88 VAL A N 1
ATOM 685 C CA . VAL A 1 88 ? 2.812 -3.868 -2.807 1.00 92.94 88 VAL A CA 1
ATOM 686 C C . VAL A 1 88 ? 3.159 -3.934 -1.317 1.00 92.94 88 VAL A C 1
ATOM 688 O O . VAL A 1 88 ? 4.274 -3.592 -0.935 1.00 92.94 88 VAL A O 1
ATOM 691 N N . LEU A 1 89 ? 2.218 -4.367 -0.473 1.00 93.44 89 LEU A N 1
ATOM 692 C CA . LEU A 1 89 ? 2.428 -4.543 0.960 1.00 93.44 89 LEU A CA 1
ATOM 693 C C . LEU A 1 89 ? 3.219 -5.831 1.233 1.00 93.44 89 LEU A C 1
ATOM 695 O O . LEU A 1 89 ? 2.857 -6.900 0.739 1.00 93.44 89 LEU A O 1
ATOM 699 N N . LYS A 1 90 ? 4.270 -5.736 2.047 1.00 90.88 90 LYS A N 1
ATOM 700 C CA . LYS A 1 90 ? 5.132 -6.856 2.435 1.00 90.88 90 LYS A CA 1
ATOM 701 C C . LYS A 1 90 ? 5.451 -6.792 3.930 1.00 90.88 90 LYS A C 1
ATOM 703 O O . LYS A 1 90 ? 5.768 -5.722 4.441 1.00 90.88 90 LYS A O 1
ATOM 708 N N . LEU A 1 91 ? 5.345 -7.935 4.604 1.00 91.56 91 LEU A N 1
ATOM 709 C CA . LEU A 1 91 ? 5.893 -8.159 5.943 1.00 91.56 91 LEU A CA 1
ATOM 710 C C . LEU A 1 91 ? 7.337 -8.639 5.774 1.00 91.56 91 LEU A C 1
ATOM 712 O O . LEU A 1 91 ? 7.582 -9.563 4.993 1.00 91.56 91 LEU A O 1
ATOM 716 N N . GLU A 1 92 ? 8.275 -7.991 6.452 1.00 89.62 92 GLU A N 1
ATOM 717 C CA . GLU A 1 92 ? 9.695 -8.353 6.423 1.00 89.62 92 GLU A CA 1
ATOM 718 C C . GLU A 1 92 ? 10.082 -9.155 7.680 1.00 89.62 92 GLU A C 1
ATOM 720 O O . GLU A 1 92 ? 9.291 -9.305 8.613 1.00 89.62 92 GLU A O 1
ATOM 725 N N . ASP A 1 93 ? 11.298 -9.710 7.697 1.00 89.12 93 ASP A N 1
ATOM 726 C CA . ASP A 1 93 ? 11.778 -10.599 8.771 1.00 89.12 93 ASP A CA 1
ATOM 727 C C . ASP A 1 93 ? 11.948 -9.893 10.131 1.00 89.12 93 ASP A C 1
ATOM 729 O O . ASP A 1 93 ? 12.069 -10.546 11.168 1.00 89.12 93 ASP A O 1
ATOM 733 N N . ASP A 1 94 ? 11.952 -8.559 10.136 1.00 89.19 94 ASP A N 1
ATOM 734 C CA . ASP A 1 94 ? 11.952 -7.721 11.338 1.00 89.19 94 ASP A CA 1
ATOM 735 C C . ASP A 1 94 ? 10.571 -7.621 12.010 1.00 89.19 94 ASP A C 1
ATOM 737 O O . ASP A 1 94 ? 10.477 -7.136 13.139 1.00 89.19 94 ASP A O 1
ATOM 741 N N . GLY A 1 95 ? 9.516 -8.124 11.360 1.00 89.62 95 GLY A N 1
ATOM 742 C CA . GLY A 1 95 ? 8.139 -8.058 11.844 1.00 89.62 95 GLY A CA 1
ATOM 743 C C . GLY A 1 95 ? 7.420 -6.747 11.511 1.00 89.62 95 GLY A C 1
ATOM 744 O O . GLY A 1 95 ? 6.271 -6.582 11.923 1.00 89.62 95 GLY A O 1
ATOM 745 N N . ASP A 1 96 ? 8.053 -5.845 10.755 1.00 91.00 96 ASP A N 1
ATOM 746 C CA . ASP A 1 96 ? 7.471 -4.578 10.315 1.00 91.00 96 ASP A CA 1
ATOM 747 C C . ASP A 1 96 ? 6.843 -4.702 8.909 1.00 91.00 96 ASP A C 1
ATOM 749 O O . ASP A 1 96 ? 7.197 -5.550 8.080 1.00 91.00 96 ASP A O 1
ATOM 753 N N . TYR A 1 97 ? 5.889 -3.814 8.620 1.00 92.25 97 TYR A N 1
ATOM 754 C CA . TYR A 1 97 ? 5.190 -3.757 7.336 1.00 92.25 97 TYR A CA 1
ATOM 755 C C . TYR A 1 97 ? 5.738 -2.651 6.434 1.00 92.25 97 TYR A C 1
ATOM 757 O O . TYR A 1 97 ? 5.936 -1.509 6.854 1.00 92.25 97 TYR A O 1
ATOM 765 N N . TYR A 1 98 ? 5.899 -2.973 5.152 1.00 93.31 98 TYR A N 1
ATOM 766 C CA . TYR A 1 98 ? 6.473 -2.083 4.151 1.00 93.31 98 TYR A CA 1
ATOM 767 C C . TYR A 1 98 ? 5.644 -2.050 2.872 1.00 93.31 98 TYR A C 1
ATOM 769 O O . TYR A 1 98 ? 5.084 -3.060 2.449 1.00 93.31 98 TYR A O 1
ATOM 777 N N . LEU A 1 99 ? 5.625 -0.898 2.207 1.00 92.44 99 LEU A N 1
ATOM 778 C CA . LEU A 1 99 ? 5.248 -0.794 0.802 1.00 92.44 99 LEU A CA 1
ATOM 779 C C . LEU A 1 99 ? 6.518 -0.879 -0.047 1.00 92.44 99 LEU A C 1
ATOM 781 O O . LEU A 1 99 ? 7.448 -0.093 0.149 1.00 92.44 99 LEU A O 1
ATOM 785 N N . VAL A 1 100 ? 6.559 -1.836 -0.975 1.00 90.88 100 VAL A N 1
ATOM 786 C CA . VAL A 1 100 ? 7.756 -2.153 -1.767 1.00 90.88 100 VAL A CA 1
ATOM 787 C C . VAL A 1 100 ? 7.481 -2.001 -3.259 1.00 90.88 100 VAL A C 1
ATOM 789 O O . VAL A 1 100 ? 6.667 -2.708 -3.851 1.00 90.88 100 VAL A O 1
ATOM 792 N N . THR A 1 101 ? 8.217 -1.102 -3.899 1.00 87.56 101 THR A N 1
ATOM 793 C CA . THR A 1 101 ? 8.254 -0.928 -5.356 1.00 87.56 101 THR A CA 1
ATOM 794 C C . THR A 1 101 ? 9.680 -1.196 -5.863 1.00 87.56 101 THR A C 1
ATOM 796 O O . THR A 1 101 ? 10.586 -1.335 -5.048 1.00 87.56 101 THR A O 1
ATOM 799 N N . PRO A 1 102 ? 9.951 -1.278 -7.182 1.00 85.62 102 PRO A N 1
ATOM 800 C CA . PRO A 1 102 ? 11.305 -1.561 -7.676 1.00 85.62 102 PRO A CA 1
ATOM 801 C C . PRO A 1 102 ? 12.373 -0.553 -7.232 1.00 85.62 102 PRO A C 1
ATOM 803 O O . PRO A 1 102 ? 13.560 -0.854 -7.305 1.00 85.62 102 PRO A O 1
ATOM 806 N N . VAL A 1 103 ? 11.954 0.656 -6.853 1.00 83.62 103 VAL A N 1
ATOM 807 C CA . VAL A 1 103 ? 12.835 1.793 -6.559 1.00 83.62 103 VAL A CA 1
ATOM 808 C C . VAL A 1 103 ? 12.759 2.253 -5.107 1.00 83.62 103 VAL A C 1
ATOM 810 O O . VAL A 1 103 ? 13.694 2.889 -4.637 1.00 83.62 103 VAL A O 1
ATOM 813 N N . GLU A 1 104 ? 11.686 1.923 -4.391 1.00 85.50 104 GLU A N 1
ATOM 814 C CA . GLU A 1 104 ? 11.405 2.457 -3.058 1.00 85.50 104 GLU A CA 1
ATOM 815 C C . GLU A 1 104 ? 10.923 1.343 -2.123 1.00 85.50 104 GLU A C 1
ATOM 817 O O . GLU A 1 104 ? 10.037 0.562 -2.482 1.00 85.50 104 GLU A O 1
ATOM 822 N N . LYS A 1 105 ? 11.462 1.313 -0.900 1.00 90.00 105 LYS A N 1
ATOM 823 C CA . LYS A 1 105 ? 10.920 0.560 0.241 1.00 90.00 105 LYS A CA 1
ATOM 824 C C . LYS A 1 105 ? 10.614 1.538 1.366 1.00 90.00 105 LYS A C 1
ATOM 826 O O . LYS A 1 105 ? 11.507 2.254 1.823 1.00 90.00 105 LYS A O 1
ATOM 831 N N . VAL A 1 106 ? 9.359 1.558 1.799 1.00 91.69 106 VAL A N 1
ATOM 832 C CA . VAL A 1 106 ? 8.842 2.530 2.767 1.00 91.69 106 VAL A CA 1
ATOM 833 C C . VAL A 1 106 ? 8.109 1.794 3.876 1.00 91.69 106 VAL A C 1
ATOM 835 O O . VAL A 1 106 ? 7.240 0.973 3.584 1.00 91.69 106 VAL A O 1
ATOM 838 N N . ARG A 1 107 ? 8.450 2.070 5.136 1.00 92.75 107 ARG A N 1
ATOM 839 C CA . ARG A 1 107 ? 7.771 1.449 6.283 1.00 92.75 107 ARG A CA 1
ATOM 840 C C . ARG A 1 107 ? 6.434 2.136 6.547 1.00 92.75 107 ARG A C 1
ATOM 842 O O . ARG A 1 107 ? 6.331 3.359 6.428 1.00 92.75 107 ARG A O 1
ATOM 849 N N . ILE A 1 108 ? 5.431 1.350 6.925 1.00 94.19 108 ILE A N 1
ATOM 850 C CA . ILE A 1 108 ? 4.104 1.828 7.323 1.00 94.19 108 ILE A CA 1
ATOM 851 C C . ILE A 1 108 ? 3.700 1.240 8.674 1.00 94.19 108 ILE A C 1
ATOM 853 O O . ILE A 1 108 ? 4.234 0.222 9.107 1.00 94.19 108 ILE A O 1
ATOM 857 N N . GLN A 1 109 ? 2.722 1.859 9.327 1.00 94.12 109 GLN A N 1
ATOM 858 C CA . GLN A 1 109 ? 2.175 1.353 10.581 1.00 94.12 109 GLN A CA 1
ATOM 859 C C . GLN A 1 109 ? 0.934 0.504 10.311 1.00 94.12 109 GLN A C 1
ATOM 861 O O . GLN A 1 109 ? 0.019 0.917 9.595 1.00 94.12 109 GLN A O 1
ATOM 866 N N . VAL A 1 110 ? 0.868 -0.674 10.924 1.00 92.75 110 VAL A N 1
ATOM 867 C CA . VAL A 1 110 ? -0.315 -1.536 10.868 1.00 92.75 110 VAL A CA 1
ATOM 868 C C . VAL A 1 110 ? -0.825 -1.726 12.282 1.00 92.75 110 VAL A C 1
ATOM 870 O O . VAL A 1 110 ? -0.143 -2.274 13.144 1.00 92.75 110 VAL A O 1
ATOM 873 N N . GLN A 1 111 ? -2.037 -1.243 12.531 1.00 89.25 111 GLN A N 1
ATOM 874 C CA . GLN A 1 111 ? -2.735 -1.535 13.769 1.00 89.25 111 GLN A CA 1
ATOM 875 C C . GLN A 1 111 ? -3.295 -2.944 13.640 1.00 89.25 111 GLN A C 1
ATOM 877 O O . GLN A 1 111 ? -4.352 -3.150 13.049 1.00 89.25 111 GLN A O 1
ATOM 882 N N . ASP A 1 112 ? -2.539 -3.905 14.153 1.00 69.75 112 ASP A N 1
ATOM 883 C CA . ASP A 1 112 ? -2.866 -5.319 14.042 1.00 69.75 112 ASP A CA 1
ATOM 884 C C . ASP A 1 112 ? -4.257 -5.653 14.611 1.00 69.75 112 ASP A C 1
ATOM 886 O O . ASP A 1 112 ? -4.773 -4.974 15.519 1.00 69.75 112 ASP A O 1
ATOM 890 N N . CYS A 1 113 ? -4.848 -6.716 14.067 1.00 47.47 113 CYS A N 1
ATOM 891 C CA . CYS A 1 113 ? -6.041 -7.359 14.601 1.00 47.47 113 CYS A CA 1
ATOM 892 C C . CYS A 1 113 ? -5.576 -8.537 15.483 1.00 47.47 113 CYS A C 1
ATOM 894 O O . CYS A 1 113 ? -4.750 -9.311 15.012 1.00 47.47 113 CYS A O 1
ATOM 896 N N . PRO A 1 114 ? -6.041 -8.653 16.742 1.00 46.16 114 PRO A N 1
ATOM 897 C CA . PRO A 1 114 ? -5.579 -9.682 17.682 1.00 46.16 114 PRO A CA 1
ATOM 898 C C . PRO A 1 114 ? -5.794 -11.125 17.207 1.00 46.16 114 PRO A C 1
ATOM 900 O O . PRO A 1 114 ? -6.742 -11.363 16.420 1.00 46.16 114 PRO A O 1
#

Secondary structure (DSSP, 8-state):
--------------------------------HHHHHHHHHT--S--GGG--PPEEEEEEEEE-TTS-EEETTEE---HHHHHHHHTTEEE-TTS-EEEE-SS-EEEEEE----

Sequence (114 aa):
MLFQIRSRVISDNRVDKDIAGEAADSAGRAVDPFELLRKIKSRGPAPVHLWDPPFCGDMDMVIARDGTWIHEGQPIRRPAMVKLFASVLKLEDDGDYYLVTPVEKVRIQVQDCP